Protein AF-X1JEN1-F1 (afdb_monomer_lite)

Secondary structure (DSSP, 8-state):
-EEEEEEHHHHHHHHHHHHHTTSTT--S--HHHHHHHHHHHHHHHHH--GGGEEEEEE--SEEEE-TTS-EEEEEEES-S---HHHHHHHHHHHHHHHHHHHHHHT--SGGGEEEEEEESS----S--SSS-GGGEEETTHHHHHH-SS-HHHHHHHHHHHHT-HHHHHHHHT-

Structure (mmCIF, N/CA/C/O backbone):
data_AF-X1JEN1-F1
#
_entry.id   AF-X1JEN1-F1
#
loop_
_atom_site.group_PDB
_atom_site.id
_atom_site.type_symbol
_atom_site.label_atom_id
_atom_site.label_alt_id
_atom_site.label_comp_id
_atom_site.label_asym_id
_atom_site.label_entity_id
_atom_site.label_seq_id
_atom_site.pdbx_PDB_ins_code
_atom_site.Cartn_x
_atom_site.Cartn_y
_atom_site.Cartn_z
_atom_site.occupancy
_atom_site.B_iso_or_equiv
_atom_site.auth_seq_id
_atom_site.auth_comp_id
_atom_site.auth_asym_id
_atom_site.auth_atom_id
_atom_site.pdbx_PDB_model_num
ATOM 1 N N . LYS A 1 1 ? -11.764 -1.671 -11.030 1.00 85.06 1 LYS A N 1
ATOM 2 C CA . LYS A 1 1 ? -12.434 -0.999 -9.889 1.00 85.06 1 LYS A CA 1
ATOM 3 C C . LYS A 1 1 ? -13.239 -1.965 -9.025 1.00 85.06 1 LYS A C 1
ATOM 5 O O . LYS A 1 1 ? -14.143 -2.626 -9.520 1.00 85.06 1 LYS A O 1
ATOM 10 N N . VAL A 1 2 ? -12.915 -2.026 -7.733 1.00 93.44 2 VAL A N 1
ATOM 11 C CA . VAL A 1 2 ? -13.573 -2.826 -6.687 1.00 93.44 2 VAL A CA 1
ATOM 12 C C . VAL A 1 2 ? -14.115 -1.880 -5.615 1.00 93.44 2 VAL A C 1
ATOM 14 O O . VAL A 1 2 ? -13.497 -0.857 -5.318 1.00 93.44 2 VAL A O 1
ATOM 17 N N . ARG A 1 3 ? -15.275 -2.210 -5.035 1.00 96.62 3 ARG A N 1
ATOM 18 C CA . ARG A 1 3 ? -15.809 -1.501 -3.867 1.00 96.62 3 ARG A CA 1
ATOM 19 C C . ARG A 1 3 ? -15.248 -2.125 -2.589 1.00 96.62 3 ARG A C 1
ATOM 21 O O . ARG A 1 3 ? -15.408 -3.329 -2.373 1.00 96.62 3 ARG A O 1
ATOM 28 N N . LEU A 1 4 ? -14.590 -1.306 -1.780 1.00 97.50 4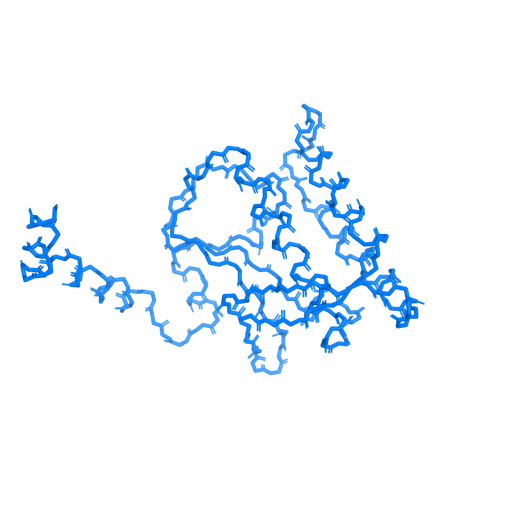 LEU A N 1
ATOM 29 C CA . LEU A 1 4 ? -14.006 -1.655 -0.488 1.00 97.50 4 LEU A CA 1
ATOM 30 C C . LEU A 1 4 ? -14.684 -0.845 0.617 1.00 97.50 4 LEU A C 1
ATOM 32 O O . LEU A 1 4 ? -15.287 0.188 0.330 1.00 97.50 4 LEU A O 1
ATOM 36 N N . PHE A 1 5 ? -14.598 -1.315 1.859 1.00 98.06 5 PHE A N 1
ATOM 37 C CA . PHE A 1 5 ? -15.286 -0.704 2.992 1.00 98.06 5 PHE A CA 1
ATOM 38 C C . PHE A 1 5 ? -14.361 -0.613 4.199 1.00 98.06 5 PHE A C 1
ATOM 40 O O . PHE A 1 5 ? -13.636 -1.562 4.469 1.00 98.06 5 PHE A O 1
ATOM 47 N N . PHE A 1 6 ? -14.428 0.507 4.910 1.00 98.25 6 PHE A N 1
ATOM 48 C CA . PHE A 1 6 ? -13.807 0.734 6.218 1.00 98.25 6 PHE A CA 1
ATOM 49 C C . PHE A 1 6 ? -14.526 1.901 6.908 1.00 98.25 6 PHE A C 1
ATOM 51 O O . PHE A 1 6 ? -15.318 2.606 6.283 1.00 98.25 6 PHE A O 1
ATOM 58 N N . THR A 1 7 ? -14.295 2.114 8.193 1.00 98.56 7 THR A N 1
ATOM 59 C CA . THR A 1 7 ? -14.936 3.173 8.986 1.00 98.56 7 THR A CA 1
ATOM 60 C C . THR A 1 7 ? -14.380 4.573 8.704 1.00 98.56 7 THR A C 1
ATOM 62 O O . THR A 1 7 ? -13.234 4.752 8.299 1.00 98.56 7 THR A O 1
ATOM 65 N N . SER A 1 8 ? -15.162 5.619 8.977 1.00 98.00 8 SER A N 1
ATOM 66 C CA . SER A 1 8 ? -14.648 7.002 8.964 1.00 98.00 8 SER A CA 1
ATOM 67 C C . SER A 1 8 ? -13.533 7.238 9.993 1.00 98.00 8 SER A C 1
ATOM 69 O O . SER A 1 8 ? -12.682 8.106 9.790 1.00 98.00 8 SER A O 1
ATOM 71 N N . GLN A 1 9 ? -13.509 6.450 11.072 1.00 98.38 9 GLN A N 1
ATOM 72 C CA . GLN A 1 9 ? -12.437 6.460 12.063 1.00 98.38 9 GLN A CA 1
ATOM 73 C C . GLN A 1 9 ? -11.116 5.993 11.445 1.00 98.38 9 GLN A C 1
ATOM 75 O O . GLN A 1 9 ? -10.131 6.720 11.527 1.00 98.38 9 GLN A O 1
ATOM 80 N N . THR A 1 10 ? -11.112 4.850 10.753 1.00 98.62 10 THR A N 1
ATOM 81 C CA . THR A 1 10 ? -9.955 4.370 9.979 1.00 98.62 10 THR A CA 1
ATOM 82 C C . THR A 1 10 ? -9.517 5.384 8.926 1.00 98.62 10 THR A C 1
ATOM 84 O O . THR A 1 10 ? -8.326 5.639 8.766 1.00 98.62 10 THR A O 1
ATOM 87 N N . ASP A 1 11 ? -10.467 6.011 8.229 1.00 98.38 11 ASP A N 1
ATOM 88 C CA . ASP A 1 11 ? -10.165 7.045 7.232 1.00 98.38 11 ASP A CA 1
ATOM 89 C C . ASP A 1 11 ? -9.384 8.218 7.843 1.00 98.38 11 ASP A C 1
ATOM 91 O O . ASP A 1 11 ? -8.346 8.627 7.321 1.00 98.38 11 ASP A O 1
ATOM 95 N N . SER A 1 12 ? -9.867 8.700 8.992 1.00 98.38 12 SER A N 1
ATOM 96 C CA . SER A 1 12 ? -9.268 9.807 9.740 1.00 98.38 12 SER A CA 1
ATOM 97 C C . SER A 1 12 ? -7.904 9.425 10.314 1.00 98.38 12 SER A C 1
ATOM 99 O O . SER A 1 12 ? -6.970 10.215 10.231 1.00 98.38 12 SER A O 1
ATOM 101 N N . LEU A 1 13 ? -7.767 8.200 10.834 1.00 98.69 13 LEU A N 1
ATOM 102 C CA . LEU A 1 13 ? -6.508 7.660 11.349 1.00 98.69 13 LEU A CA 1
ATOM 103 C C . LEU A 1 13 ? -5.419 7.648 10.267 1.00 98.69 13 LEU A C 1
ATOM 105 O O . LEU A 1 13 ? -4.296 8.093 10.504 1.00 98.69 13 LEU A O 1
ATOM 109 N N . ILE A 1 14 ? -5.759 7.197 9.056 1.00 98.50 14 ILE A N 1
ATOM 110 C CA . ILE A 1 14 ? -4.825 7.188 7.924 1.00 98.50 14 ILE A CA 1
ATOM 111 C C . ILE A 1 14 ? -4.442 8.617 7.524 1.00 98.50 14 ILE A C 1
ATOM 113 O O . ILE A 1 14 ? -3.272 8.885 7.247 1.00 98.50 14 ILE A O 1
ATOM 117 N N . ASP A 1 15 ? -5.398 9.547 7.492 1.00 97.88 15 ASP A N 1
ATOM 118 C CA . ASP A 1 15 ? -5.118 10.938 7.127 1.00 97.88 15 ASP A CA 1
ATOM 119 C C . ASP A 1 15 ? -4.240 11.650 8.170 1.00 97.88 15 ASP A C 1
ATOM 121 O O . ASP A 1 15 ? -3.317 12.381 7.788 1.00 97.88 15 ASP A O 1
ATOM 125 N N . SER A 1 16 ? -4.451 11.375 9.460 1.00 98.06 16 SER A N 1
ATOM 126 C CA . SER A 1 16 ? -3.572 11.822 10.544 1.00 98.06 16 SER A CA 1
ATOM 127 C C . SER A 1 16 ? -2.165 11.259 10.390 1.00 98.06 16 SER A C 1
ATOM 129 O O . SER A 1 16 ? -1.215 12.036 10.352 1.00 98.06 16 SER A O 1
ATOM 131 N N . TYR A 1 17 ? -2.022 9.945 10.181 1.00 97.88 17 TYR A N 1
ATOM 132 C CA . TYR A 1 17 ? -0.716 9.324 9.954 1.00 97.88 17 TYR A CA 1
ATOM 133 C C . TYR A 1 17 ? 0.041 9.995 8.803 1.00 97.88 17 TYR A C 1
ATOM 135 O O . TYR A 1 17 ? 1.186 10.409 8.960 1.00 97.88 17 TYR A O 1
ATOM 143 N N . ILE A 1 18 ? -0.599 10.162 7.642 1.00 96.44 18 ILE A N 1
ATOM 144 C CA . ILE A 1 18 ? 0.045 10.791 6.480 1.00 96.44 18 ILE A CA 1
ATOM 145 C C . ILE A 1 18 ? 0.473 12.233 6.781 1.00 96.44 18 ILE A C 1
ATOM 147 O O . ILE A 1 18 ? 1.532 12.659 6.320 1.00 96.44 18 ILE A O 1
ATOM 151 N N . THR A 1 19 ? -0.326 12.974 7.548 1.00 94.75 19 THR A N 1
ATOM 152 C CA . THR A 1 19 ? -0.020 14.357 7.940 1.00 94.75 19 THR A CA 1
ATOM 153 C C . THR A 1 19 ? 1.159 14.410 8.910 1.00 94.75 19 THR A C 1
ATOM 155 O O . THR A 1 19 ? 2.120 15.140 8.668 1.00 94.75 19 THR A O 1
ATOM 158 N N . ASP A 1 20 ? 1.137 13.591 9.960 1.00 94.69 20 ASP A N 1
ATOM 159 C CA . ASP A 1 20 ? 2.169 13.566 11.000 1.00 94.69 20 ASP A CA 1
ATOM 160 C C . ASP A 1 20 ? 3.537 13.188 10.430 1.00 94.69 20 ASP A C 1
ATOM 162 O O . ASP A 1 20 ? 4.567 13.753 10.803 1.00 94.69 20 ASP A O 1
ATOM 166 N N . ARG A 1 21 ? 3.557 12.275 9.454 1.00 92.75 21 ARG A N 1
ATOM 167 C CA . ARG A 1 21 ? 4.792 11.842 8.796 1.00 92.75 21 ARG A CA 1
ATOM 168 C C . ARG A 1 21 ? 5.467 12.932 7.959 1.00 92.75 21 ARG A C 1
ATOM 170 O O . ARG A 1 21 ? 6.655 12.792 7.674 1.00 92.75 21 ARG A O 1
ATOM 177 N N . GLN A 1 22 ? 4.758 14.008 7.616 1.00 89.94 22 GLN A N 1
ATOM 178 C CA . GLN A 1 22 ? 5.294 15.164 6.884 1.00 89.94 22 GLN A CA 1
ATOM 179 C C . GLN A 1 22 ? 5.821 16.276 7.798 1.00 89.94 22 GLN A C 1
ATOM 181 O O . GLN A 1 22 ? 6.389 17.252 7.304 1.00 89.94 22 GLN A O 1
ATOM 186 N N . LEU A 1 23 ? 5.635 16.161 9.116 1.00 90.31 23 LEU A N 1
ATOM 187 C CA . LEU A 1 23 ? 6.091 17.178 10.057 1.00 90.31 23 LEU A CA 1
ATOM 188 C C . LEU A 1 23 ? 7.627 17.168 10.192 1.00 90.31 23 LEU A C 1
ATOM 190 O O . LEU A 1 23 ? 8.245 16.106 10.117 1.00 90.31 23 LEU A O 1
ATOM 194 N N . PRO A 1 24 ? 8.273 18.322 10.457 1.00 85.69 24 PRO A N 1
ATOM 195 C CA . PRO A 1 24 ? 9.738 18.422 10.516 1.00 85.69 24 PRO A CA 1
ATOM 196 C C . PRO A 1 24 ? 10.430 17.539 11.567 1.00 85.69 24 PRO A C 1
ATOM 198 O O . PRO A 1 24 ? 11.623 17.285 11.461 1.00 85.69 24 PRO A O 1
ATOM 201 N N . ASN A 1 25 ? 9.708 17.110 12.602 1.00 84.44 25 ASN A N 1
ATOM 202 C CA . ASN A 1 25 ? 10.204 16.276 13.703 1.00 84.44 25 ASN A CA 1
ATOM 203 C C . ASN A 1 25 ? 9.838 14.787 13.551 1.00 84.44 25 ASN A C 1
ATOM 205 O O . ASN A 1 25 ? 10.043 14.005 14.479 1.00 84.44 25 ASN A O 1
ATOM 209 N N . SER A 1 26 ? 9.272 14.408 12.407 1.00 85.00 26 SER A N 1
ATOM 210 C CA . SER A 1 26 ? 8.942 13.030 12.060 1.00 85.00 26 SER A CA 1
ATOM 211 C C . SER A 1 26 ? 10.222 12.175 12.006 1.00 85.00 26 SER A C 1
ATOM 213 O O . SER A 1 26 ? 11.172 12.568 11.329 1.00 85.00 26 SER A O 1
ATOM 215 N N . PRO A 1 27 ? 10.305 11.025 12.710 1.00 83.56 27 PRO A N 1
ATOM 216 C CA . PRO A 1 27 ? 11.516 10.200 12.704 1.00 83.56 27 PRO A CA 1
ATOM 217 C C . PRO A 1 27 ? 11.777 9.599 11.321 1.00 83.56 27 PRO A C 1
ATOM 219 O O . PRO A 1 27 ? 10.824 9.212 10.653 1.00 83.56 27 PRO A O 1
ATOM 222 N N . ASP A 1 28 ? 13.039 9.444 10.918 1.00 82.06 28 ASP A N 1
ATOM 223 C CA . ASP A 1 28 ? 13.394 8.868 9.608 1.00 82.06 28 ASP A CA 1
ATOM 224 C C . ASP A 1 28 ? 12.897 7.424 9.429 1.00 82.06 28 ASP A C 1
ATOM 226 O O . ASP A 1 28 ? 12.462 7.041 8.342 1.00 82.06 28 ASP A O 1
ATOM 230 N N . ASP A 1 29 ? 12.935 6.620 10.497 1.00 90.25 29 ASP A N 1
ATOM 231 C CA . ASP A 1 29 ? 12.358 5.276 10.496 1.00 90.25 29 ASP A CA 1
ATOM 232 C C . ASP A 1 29 ? 10.865 5.330 10.835 1.00 90.25 29 ASP A C 1
ATOM 234 O O . ASP A 1 29 ? 10.464 5.614 11.966 1.00 90.25 29 ASP A O 1
ATOM 238 N N . CYS A 1 30 ? 10.030 5.031 9.841 1.00 93.38 30 CYS A N 1
ATOM 239 C CA . CYS A 1 30 ? 8.585 4.932 10.013 1.00 93.38 30 CYS A CA 1
ATOM 240 C C . CYS A 1 30 ? 8.111 3.546 10.470 1.00 93.38 30 CYS A C 1
ATOM 242 O O . CYS A 1 30 ? 6.914 3.390 10.694 1.00 93.38 30 CYS A O 1
ATOM 244 N N . THR A 1 31 ? 9.000 2.555 10.622 1.00 95.62 31 THR A N 1
ATOM 245 C CA . THR A 1 31 ? 8.638 1.161 10.933 1.00 95.62 31 THR A CA 1
ATOM 246 C C . THR A 1 31 ? 7.699 1.032 12.132 1.00 95.62 31 THR A C 1
ATOM 248 O O . THR A 1 31 ? 6.604 0.505 11.933 1.00 95.62 31 THR A O 1
ATOM 251 N N . PRO A 1 32 ? 8.032 1.547 13.334 1.00 96.12 32 PRO A N 1
ATOM 252 C CA . PRO A 1 32 ? 7.179 1.339 14.503 1.00 96.12 32 PRO A CA 1
ATOM 253 C C . PRO A 1 32 ? 5.813 2.017 14.353 1.00 96.12 32 PRO A C 1
ATOM 255 O O . PRO A 1 32 ? 4.801 1.486 14.797 1.00 96.12 32 PRO A O 1
ATOM 258 N N . LEU A 1 33 ? 5.783 3.185 13.703 1.00 96.50 33 LEU A N 1
ATOM 259 C CA . LEU A 1 33 ? 4.555 3.951 13.484 1.00 96.50 33 LEU A CA 1
ATOM 260 C C . LEU A 1 33 ? 3.661 3.297 12.428 1.00 96.50 33 LEU A C 1
ATOM 262 O O . LEU A 1 33 ? 2.443 3.328 12.552 1.00 96.50 33 LEU A O 1
ATOM 266 N N . PHE A 1 34 ? 4.259 2.718 11.387 1.00 97.81 34 PHE A N 1
ATOM 267 C CA . PHE A 1 34 ? 3.527 1.998 10.354 1.00 97.81 34 PHE A CA 1
ATOM 268 C C . PHE A 1 34 ? 2.929 0.699 10.904 1.00 97.81 34 PHE A C 1
ATOM 270 O O . PHE A 1 34 ? 1.758 0.434 10.663 1.00 97.81 34 PHE A O 1
ATOM 277 N N . ASP A 1 35 ? 3.682 -0.071 11.696 1.00 97.94 35 ASP A N 1
ATOM 278 C CA . ASP A 1 35 ? 3.157 -1.290 12.328 1.00 97.94 35 ASP A CA 1
ATOM 279 C C . ASP A 1 35 ? 2.024 -0.987 13.308 1.00 97.94 35 ASP A C 1
ATOM 281 O O . ASP A 1 35 ? 0.986 -1.649 13.276 1.00 97.94 35 ASP A O 1
ATOM 285 N N . ALA A 1 36 ? 2.187 0.057 14.127 1.00 98.19 36 ALA A N 1
ATOM 286 C CA . ALA A 1 36 ? 1.131 0.522 15.019 1.00 98.19 36 ALA A CA 1
ATOM 287 C C . ALA A 1 36 ? -0.130 0.927 14.239 1.00 98.19 36 ALA A C 1
ATOM 289 O O . ALA A 1 36 ? -1.226 0.523 14.614 1.00 98.19 36 ALA A O 1
ATOM 290 N N . LEU A 1 37 ? 0.028 1.647 13.121 1.00 98.62 37 LEU A N 1
ATOM 291 C CA . LEU A 1 37 ? -1.085 2.016 12.247 1.00 98.62 37 LEU A CA 1
ATOM 292 C C . LEU A 1 37 ? -1.822 0.784 11.707 1.00 98.62 37 LEU A C 1
ATOM 294 O O . LEU A 1 37 ? -3.048 0.740 11.764 1.00 98.62 37 LEU 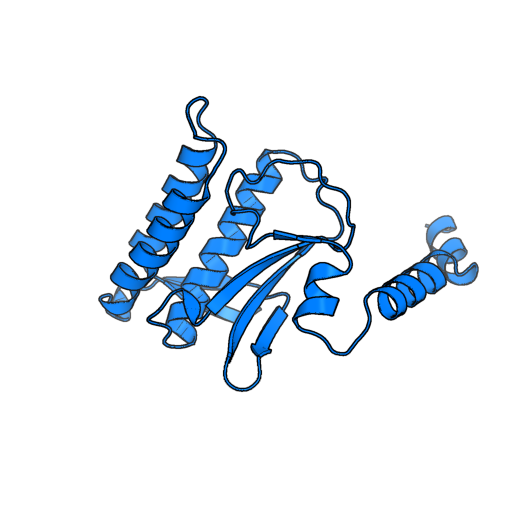A O 1
ATOM 298 N N . LEU A 1 38 ? -1.103 -0.207 11.166 1.00 98.56 38 LEU A N 1
ATOM 299 C CA . LEU A 1 38 ? -1.740 -1.407 10.611 1.00 98.56 38 LEU A CA 1
ATOM 300 C C . LEU A 1 38 ? -2.516 -2.175 11.687 1.00 98.56 38 LEU A C 1
ATOM 302 O O . LEU A 1 38 ? -3.641 -2.611 11.435 1.00 98.56 38 LEU A O 1
ATOM 306 N N . GLN A 1 39 ? -1.939 -2.306 12.883 1.00 98.56 39 GLN A N 1
ATOM 307 C CA . GLN A 1 39 ? -2.605 -2.963 14.002 1.00 98.56 39 GLN A CA 1
ATOM 308 C C . GLN A 1 39 ? -3.851 -2.192 14.454 1.00 98.56 39 GLN A C 1
ATOM 310 O O . GLN A 1 39 ? -4.914 -2.787 14.602 1.00 98.56 39 GLN A O 1
ATOM 315 N N . GLU A 1 40 ? -3.757 -0.871 14.604 1.00 98.62 40 GLU A N 1
ATOM 316 C CA . GLU A 1 40 ? -4.882 -0.042 15.042 1.00 98.62 40 GLU A CA 1
ATOM 317 C C . GLU A 1 40 ? -6.038 -0.065 14.030 1.00 98.62 40 GLU A C 1
ATOM 319 O O . GLU A 1 40 ? -7.202 -0.165 14.416 1.00 98.62 40 GLU A O 1
ATOM 324 N N . ILE A 1 41 ? -5.736 -0.066 12.726 1.00 98.75 41 ILE A N 1
ATOM 325 C CA . ILE A 1 41 ? -6.750 -0.248 11.679 1.00 98.75 41 ILE A CA 1
ATOM 326 C C . ILE A 1 41 ? -7.453 -1.606 11.834 1.00 98.75 41 ILE A C 1
ATOM 328 O O . ILE A 1 41 ? -8.678 -1.669 11.729 1.00 98.75 41 ILE A O 1
ATOM 332 N N . ILE A 1 42 ? -6.716 -2.691 12.095 1.00 98.56 42 ILE A N 1
ATOM 333 C CA . ILE A 1 42 ? -7.313 -4.012 12.344 1.00 98.56 42 ILE A CA 1
ATOM 334 C C . ILE A 1 42 ? -8.212 -3.980 13.581 1.00 98.56 42 ILE A C 1
ATOM 336 O O . ILE A 1 42 ? -9.342 -4.465 13.523 1.00 98.56 42 ILE A O 1
ATOM 340 N N . ASP A 1 43 ? -7.760 -3.389 14.682 1.00 98.38 43 ASP A N 1
ATOM 341 C CA . ASP A 1 43 ? -8.524 -3.336 15.932 1.00 98.38 43 ASP A CA 1
ATOM 342 C C . ASP A 1 43 ? -9.840 -2.552 15.756 1.00 98.38 43 ASP A C 1
ATOM 344 O O . ASP A 1 43 ? -10.912 -2.993 16.192 1.00 98.38 43 ASP A O 1
ATOM 348 N N . ILE A 1 44 ? -9.792 -1.422 15.042 1.00 98.50 44 ILE A N 1
ATOM 349 C CA . ILE A 1 44 ? -10.980 -0.637 14.684 1.00 98.50 44 ILE A CA 1
ATOM 350 C C . ILE A 1 44 ? -11.911 -1.467 13.800 1.00 98.50 44 ILE A C 1
ATOM 352 O O . ILE A 1 44 ? -13.101 -1.613 14.085 1.00 98.50 44 ILE A O 1
ATOM 356 N N . GLU A 1 45 ? -11.390 -2.026 12.709 1.00 98.25 45 GLU A N 1
ATOM 357 C CA . GLU A 1 45 ? -12.233 -2.665 11.706 1.00 98.25 45 GLU A CA 1
ATOM 358 C C . GLU A 1 45 ? -12.797 -4.011 12.158 1.00 98.25 45 GLU A C 1
ATOM 360 O O . GLU A 1 45 ? -13.885 -4.378 11.719 1.00 98.25 45 GLU A O 1
ATOM 365 N N . THR A 1 46 ? -12.127 -4.739 13.048 1.00 96.44 46 THR A N 1
ATOM 366 C CA . THR A 1 46 ? -12.643 -6.004 13.601 1.00 96.44 46 THR A CA 1
ATOM 367 C C . THR A 1 46 ? -13.770 -5.795 14.609 1.00 96.44 46 THR A C 1
ATOM 369 O O . THR A 1 46 ? -14.625 -6.670 14.755 1.00 96.44 46 THR A O 1
ATOM 372 N N . THR A 1 47 ? -13.820 -4.633 15.264 1.00 96.31 47 THR A N 1
ATOM 373 C CA . THR A 1 47 ? -14.867 -4.280 16.237 1.00 96.31 47 THR A CA 1
ATOM 374 C C . THR A 1 47 ? -16.014 -3.468 15.628 1.00 96.31 47 THR A C 1
ATOM 376 O O . THR A 1 47 ? -17.109 -3.423 16.193 1.00 96.31 47 THR A O 1
ATOM 379 N N . ALA A 1 48 ? -15.803 -2.863 14.457 1.00 97.44 48 ALA A N 1
ATOM 380 C CA . ALA A 1 48 ? -16.809 -2.080 13.754 1.00 97.44 48 ALA A CA 1
ATOM 381 C C . ALA A 1 48 ? -17.974 -2.927 13.210 1.00 97.44 48 ALA A C 1
ATOM 383 O O . ALA A 1 48 ? -17.799 -3.958 12.552 1.00 97.44 48 ALA A O 1
ATOM 384 N N . SER A 1 49 ? -19.193 -2.424 13.404 1.00 95.44 49 SER A N 1
ATOM 385 C CA . SER A 1 49 ? -20.394 -2.927 12.736 1.00 95.44 49 SER A CA 1
ATOM 386 C C . SER A 1 49 ? -20.437 -2.509 11.261 1.00 95.44 49 SER A C 1
ATOM 388 O O . SER A 1 49 ? -19.809 -1.534 10.844 1.00 95.44 49 SER A O 1
ATOM 390 N N . VAL A 1 50 ? -21.208 -3.240 10.451 1.00 92.50 50 VAL A N 1
ATOM 391 C CA . VAL A 1 50 ? -21.328 -2.984 9.003 1.00 92.50 50 VAL A CA 1
ATOM 392 C C . VAL A 1 50 ? -21.812 -1.559 8.712 1.00 92.50 50 VAL A C 1
ATOM 394 O O . VAL A 1 50 ? -21.266 -0.917 7.817 1.00 92.50 50 VAL A O 1
ATOM 397 N N . ASP A 1 51 ? -22.760 -1.044 9.497 1.00 95.12 51 ASP A N 1
ATOM 398 C CA . ASP A 1 51 ? -23.365 0.280 9.289 1.00 95.12 51 ASP A CA 1
ATOM 399 C C . ASP A 1 51 ? -22.408 1.443 9.599 1.00 95.12 51 ASP A C 1
ATOM 401 O O . ASP A 1 51 ? -22.629 2.569 9.156 1.00 95.12 51 ASP A O 1
ATOM 405 N N . GLN A 1 52 ? -21.315 1.182 10.324 1.00 95.69 52 GLN A N 1
ATOM 406 C CA . GLN A 1 52 ? -20.265 2.173 10.587 1.00 95.69 52 GLN A CA 1
ATOM 407 C C . GLN A 1 52 ? -19.271 2.307 9.426 1.00 95.69 52 GLN A C 1
ATOM 409 O O . GLN A 1 52 ? -18.457 3.235 9.418 1.00 95.69 52 GLN A O 1
ATOM 414 N N . ARG A 1 53 ? -19.298 1.387 8.452 1.00 97.06 53 ARG A N 1
ATOM 415 C CA . ARG A 1 53 ? -18.345 1.380 7.342 1.00 97.06 53 ARG A CA 1
ATOM 416 C C . ARG A 1 53 ? -18.864 2.175 6.151 1.00 97.06 53 ARG A C 1
ATOM 418 O O . ARG A 1 53 ? -19.980 1.987 5.674 1.00 97.06 53 ARG A O 1
ATOM 425 N N . GLN A 1 54 ? -17.994 3.009 5.603 1.00 95.62 54 GLN A N 1
ATOM 426 C CA . GLN A 1 54 ? -18.208 3.719 4.351 1.00 95.62 54 GLN A CA 1
ATOM 427 C C . GLN A 1 54 ? -17.565 2.968 3.185 1.00 95.62 54 GLN A C 1
ATOM 429 O O . GLN A 1 54 ? -16.512 2.346 3.314 1.00 95.62 54 GLN A O 1
ATOM 434 N N . GLY A 1 55 ? -18.224 3.014 2.027 1.00 94.31 55 GLY A N 1
ATOM 435 C CA . GLY A 1 55 ? -17.745 2.358 0.817 1.00 94.31 55 GLY A CA 1
ATOM 436 C C . GLY A 1 55 ? -16.915 3.294 -0.051 1.00 94.31 55 GLY A C 1
ATOM 437 O O . GLY A 1 55 ? -17.399 4.350 -0.449 1.00 94.31 55 GLY A O 1
ATOM 438 N N . ILE A 1 56 ? -15.726 2.853 -0.443 1.00 93.50 56 ILE A N 1
ATOM 439 C CA . ILE A 1 56 ? -14.864 3.528 -1.414 1.00 93.50 56 ILE A CA 1
ATOM 440 C C . ILE A 1 56 ? -14.667 2.654 -2.656 1.00 93.50 56 ILE A C 1
ATOM 442 O O . ILE A 1 56 ? -14.687 1.425 -2.586 1.00 93.50 56 ILE A O 1
ATOM 446 N N . VAL A 1 57 ? -14.467 3.278 -3.817 1.00 95.25 57 VAL A N 1
ATOM 447 C CA . VAL A 1 57 ? -14.129 2.565 -5.057 1.00 95.25 57 VAL A CA 1
ATOM 448 C C . VAL A 1 57 ? -12.642 2.736 -5.330 1.00 95.25 57 VAL A C 1
ATOM 450 O O . VAL A 1 57 ? -12.151 3.862 -5.413 1.00 95.25 57 VAL A O 1
ATOM 453 N N . LYS A 1 58 ? -11.924 1.620 -5.469 1.00 92.25 58 LYS A N 1
ATOM 454 C CA . LYS A 1 58 ? -10.479 1.604 -5.720 1.00 92.25 58 LYS A CA 1
ATOM 455 C C . LYS A 1 58 ? -10.121 0.681 -6.870 1.00 92.25 58 LYS A C 1
ATOM 457 O O . LYS A 1 58 ? -10.814 -0.298 -7.148 1.00 92.25 58 LYS A O 1
ATOM 462 N N . ASP A 1 59 ? -9.025 1.013 -7.529 1.00 92.62 59 ASP A N 1
ATOM 463 C CA . ASP A 1 59 ? -8.283 0.067 -8.348 1.00 92.62 59 ASP A CA 1
ATOM 464 C C . ASP A 1 59 ? -7.232 -0.607 -7.472 1.00 92.62 59 ASP A C 1
ATOM 466 O O . ASP A 1 59 ? -6.680 0.021 -6.565 1.00 92.62 59 ASP A O 1
ATOM 470 N N . ILE A 1 60 ? -7.043 -1.899 -7.710 1.00 94.62 60 ILE A N 1
ATOM 471 C CA . ILE A 1 60 ? -6.062 -2.735 -7.032 1.00 94.62 60 ILE A CA 1
ATOM 472 C C . ILE A 1 60 ? -5.140 -3.212 -8.143 1.00 94.62 60 ILE A C 1
ATOM 474 O O . ILE A 1 60 ? -5.614 -3.925 -9.028 1.00 94.62 60 ILE A O 1
ATOM 478 N N . ASP A 1 61 ? -3.878 -2.787 -8.116 1.00 94.19 61 ASP A N 1
ATOM 479 C CA . ASP A 1 61 ? -2.938 -3.092 -9.198 1.00 94.19 61 ASP A CA 1
ATOM 480 C C . ASP A 1 61 ? -2.634 -4.596 -9.217 1.00 94.19 61 ASP A C 1
ATOM 482 O O . ASP A 1 61 ? -2.837 -5.250 -10.239 1.00 94.19 61 ASP A O 1
ATOM 486 N N . THR A 1 62 ? -2.274 -5.170 -8.060 1.00 95.06 62 THR A N 1
ATOM 487 C CA . THR A 1 62 ? -2.146 -6.629 -7.904 1.00 95.06 62 THR A CA 1
ATOM 488 C C . THR A 1 62 ? -2.567 -7.092 -6.513 1.00 95.06 62 THR A C 1
ATOM 490 O O . THR A 1 62 ? -2.296 -6.435 -5.505 1.00 95.06 62 THR A O 1
ATOM 493 N N . LEU A 1 63 ? -3.203 -8.264 -6.461 1.00 97.12 63 LEU A N 1
ATOM 494 C CA . LEU A 1 63 ? -3.525 -8.994 -5.240 1.00 97.12 63 LEU A CA 1
ATOM 495 C C . LEU A 1 63 ? -3.375 -10.493 -5.510 1.00 97.12 63 LEU A C 1
ATOM 497 O O . LEU A 1 63 ? -4.073 -11.035 -6.366 1.00 97.12 63 LEU A O 1
ATOM 501 N N . PHE A 1 64 ? -2.485 -11.167 -4.792 1.00 96.50 64 PHE A N 1
ATOM 502 C CA . PHE A 1 64 ? -2.259 -12.604 -4.961 1.00 96.50 64 PHE A CA 1
ATOM 503 C C . PHE A 1 64 ? -1.912 -13.262 -3.629 1.00 96.50 64 PHE A C 1
ATOM 505 O O . PHE A 1 64 ? -1.565 -12.587 -2.668 1.00 96.50 64 PHE A O 1
ATOM 512 N N . ARG A 1 65 ? -2.037 -14.585 -3.541 1.00 95.44 65 ARG A N 1
ATOM 513 C CA . ARG A 1 65 ? -1.709 -15.346 -2.330 1.00 95.44 65 ARG A CA 1
ATOM 514 C C . ARG A 1 65 ? -0.481 -16.205 -2.584 1.00 95.44 65 ARG A C 1
ATOM 516 O O . ARG A 1 65 ? -0.442 -16.927 -3.577 1.00 95.44 65 ARG A O 1
ATOM 523 N N . VAL A 1 66 ? 0.485 -16.153 -1.671 1.00 93.00 66 VAL A N 1
ATOM 524 C CA . VAL A 1 66 ? 1.602 -17.104 -1.657 1.00 93.00 66 VAL A CA 1
ATOM 525 C C . VAL A 1 66 ? 1.069 -18.468 -1.211 1.00 93.00 66 VAL A C 1
ATOM 527 O O . VAL A 1 66 ? 0.227 -18.539 -0.316 1.00 93.00 66 VAL A O 1
ATOM 530 N N . SER A 1 67 ? 1.522 -19.563 -1.823 1.00 90.12 67 SER A N 1
ATOM 531 C CA . SER A 1 67 ? 1.091 -20.922 -1.459 1.00 90.12 67 SER A CA 1
ATOM 532 C C . SER A 1 67 ? 1.259 -21.180 0.042 1.00 90.12 67 SER A C 1
ATOM 534 O O . SER A 1 67 ? 2.377 -21.151 0.548 1.00 90.12 67 SER A O 1
ATOM 536 N N . ASN A 1 68 ? 0.150 -21.441 0.746 1.00 87.56 68 ASN A N 1
ATOM 537 C CA . ASN A 1 68 ? 0.090 -21.595 2.211 1.00 87.56 68 ASN A CA 1
ATOM 538 C C . ASN A 1 68 ? 0.668 -20.408 3.013 1.00 87.56 68 ASN A C 1
ATOM 540 O O . ASN A 1 68 ? 1.074 -20.585 4.158 1.00 87.56 68 ASN A O 1
ATOM 544 N N . GLY A 1 69 ? 0.720 -19.220 2.414 1.00 92.88 69 GLY A N 1
ATOM 545 C CA . GLY A 1 69 ? 1.289 -18.015 3.006 1.00 92.88 69 GLY A CA 1
ATOM 546 C C . GLY A 1 69 ? 0.333 -16.821 2.953 1.00 92.88 69 GLY A C 1
ATOM 547 O O . GLY A 1 69 ? -0.865 -16.986 2.681 1.00 92.88 69 GLY A O 1
ATOM 548 N N . PRO A 1 70 ? 0.857 -15.611 3.208 1.00 96.19 70 PRO A N 1
ATOM 549 C CA . PRO A 1 70 ? 0.043 -14.412 3.268 1.00 96.19 70 PRO A CA 1
ATOM 550 C C . PRO A 1 70 ? -0.490 -14.012 1.891 1.00 96.19 70 PRO A C 1
ATOM 552 O O . PRO A 1 70 ? -0.026 -14.453 0.830 1.00 96.19 70 PRO A O 1
ATOM 555 N N . VAL A 1 71 ? -1.487 -13.137 1.918 1.00 98.12 71 VAL A N 1
ATOM 556 C CA . VAL A 1 71 ? -1.914 -12.388 0.741 1.00 98.12 71 VAL A CA 1
ATOM 557 C C . VAL A 1 71 ? -0.948 -11.222 0.543 1.00 98.12 71 VAL A C 1
ATOM 559 O O . VAL A 1 71 ? -0.589 -10.533 1.490 1.00 98.12 71 VAL A O 1
ATOM 562 N N . ILE A 1 72 ? -0.528 -10.989 -0.693 1.00 98.12 72 ILE A N 1
ATOM 563 C CA . ILE A 1 72 ? 0.310 -9.865 -1.092 1.00 98.12 72 ILE A CA 1
ATOM 564 C C . ILE A 1 72 ? -0.562 -8.880 -1.861 1.00 98.12 72 ILE A C 1
ATOM 566 O O . ILE A 1 72 ? -1.185 -9.241 -2.863 1.00 98.12 72 ILE A O 1
ATOM 570 N N . PHE A 1 73 ? -0.601 -7.638 -1.392 1.00 98.25 73 PHE A N 1
ATOM 571 C CA . PHE A 1 73 ? -1.200 -6.509 -2.095 1.00 98.25 73 PHE A CA 1
ATOM 572 C C . PHE A 1 73 ? -0.083 -5.590 -2.578 1.00 98.25 73 PHE A C 1
ATOM 574 O O . PHE A 1 73 ? 0.741 -5.170 -1.770 1.00 98.25 73 PHE A O 1
ATOM 581 N N . THR A 1 74 ? -0.070 -5.241 -3.866 1.00 97.31 74 THR A N 1
ATOM 582 C CA . THR A 1 74 ? 0.894 -4.268 -4.394 1.00 97.31 74 THR A CA 1
ATOM 583 C C . THR A 1 74 ? 0.212 -3.058 -5.020 1.00 97.31 74 THR A C 1
ATOM 585 O O . THR A 1 74 ? -0.711 -3.228 -5.817 1.00 97.31 74 THR A O 1
ATOM 588 N N . GLU A 1 75 ? 0.724 -1.860 -4.738 1.00 96.31 75 GLU A N 1
ATOM 589 C CA . GLU A 1 75 ? 0.528 -0.663 -5.570 1.00 96.31 75 GLU A CA 1
ATOM 590 C C . GLU A 1 75 ? 1.781 -0.491 -6.440 1.00 96.31 75 GLU A C 1
ATOM 592 O O . GLU A 1 75 ? 2.892 -0.373 -5.919 1.00 96.31 75 GLU A O 1
ATOM 597 N N . ILE A 1 76 ? 1.607 -0.502 -7.760 1.00 94.25 76 ILE A N 1
ATOM 598 C CA . ILE A 1 76 ? 2.693 -0.501 -8.741 1.00 94.25 76 ILE A CA 1
ATOM 599 C C . ILE A 1 76 ? 2.929 0.921 -9.251 1.00 94.25 76 ILE A C 1
ATOM 601 O O . ILE A 1 76 ? 2.002 1.682 -9.556 1.00 94.25 76 ILE A O 1
ATOM 605 N N . LYS A 1 77 ? 4.204 1.286 -9.356 1.00 92.06 77 LYS A N 1
ATOM 606 C CA . LYS A 1 77 ? 4.699 2.523 -9.958 1.00 92.06 77 LYS A CA 1
ATOM 607 C C . LYS A 1 77 ? 5.892 2.197 -10.847 1.00 92.06 77 LYS A C 1
ATOM 609 O O . LYS A 1 77 ? 6.626 1.250 -10.588 1.00 92.06 77 LYS A O 1
ATOM 614 N N . TYR A 1 78 ? 6.092 2.977 -11.903 1.00 88.19 78 TYR A N 1
ATOM 615 C CA . TYR A 1 78 ? 7.240 2.771 -12.785 1.00 88.19 78 TYR A CA 1
ATOM 616 C C . TYR A 1 78 ? 8.538 3.258 -12.122 1.00 88.19 78 TYR A C 1
ATOM 618 O O . TYR A 1 78 ? 9.464 2.475 -11.920 1.00 88.19 78 TYR A O 1
ATOM 626 N N . ASN A 1 79 ? 8.555 4.519 -11.679 1.00 85.81 79 ASN A N 1
ATOM 627 C CA . ASN A 1 79 ? 9.692 5.160 -11.022 1.00 85.81 79 ASN A CA 1
ATOM 628 C C . ASN A 1 79 ? 9.327 5.685 -9.629 1.00 85.81 79 ASN A C 1
ATOM 630 O O . ASN A 1 79 ? 8.181 6.035 -9.349 1.00 85.81 79 ASN A O 1
ATOM 634 N N . ASP A 1 80 ? 10.346 5.813 -8.785 1.00 82.81 80 ASP A N 1
ATOM 635 C CA . ASP A 1 80 ? 10.306 6.555 -7.523 1.00 82.81 80 ASP A CA 1
ATOM 636 C C . ASP A 1 80 ? 10.648 8.035 -7.793 1.00 82.81 80 ASP A C 1
ATOM 638 O O . ASP A 1 80 ? 11.650 8.547 -7.311 1.00 82.81 80 ASP A O 1
ATOM 642 N N . ASP A 1 81 ? 9.905 8.717 -8.673 1.00 76.50 81 ASP A N 1
ATOM 643 C CA . ASP A 1 81 ? 10.234 10.075 -9.153 1.00 76.50 81 ASP A CA 1
ATOM 644 C C . ASP A 1 81 ? 9.150 11.130 -8.887 1.00 76.50 81 ASP A C 1
ATOM 646 O O . ASP A 1 81 ? 9.238 12.260 -9.371 1.00 76.50 81 ASP A O 1
ATOM 650 N N . HIS A 1 82 ? 8.154 10.774 -8.082 1.00 69.88 82 HIS A N 1
ATOM 651 C CA . HIS A 1 82 ? 7.016 11.626 -7.776 1.00 69.88 82 HIS A CA 1
ATOM 652 C C . HIS A 1 82 ? 7.369 12.777 -6.827 1.00 69.88 82 HIS A C 1
ATOM 654 O O . HIS A 1 82 ? 7.992 12.565 -5.791 1.00 69.88 82 HIS A O 1
ATOM 660 N N . ASP A 1 83 ? 6.884 13.985 -7.135 1.00 63.75 83 ASP A N 1
ATOM 661 C CA . ASP A 1 83 ? 6.975 15.132 -6.223 1.00 63.75 83 ASP A CA 1
ATOM 662 C C . ASP A 1 83 ? 6.350 14.820 -4.850 1.00 63.75 83 ASP A C 1
ATOM 664 O O . ASP A 1 83 ? 5.430 14.004 -4.729 1.00 63.75 83 ASP A O 1
ATOM 668 N N . THR A 1 84 ? 6.802 15.515 -3.804 1.00 61.88 84 THR A N 1
ATOM 669 C CA . THR A 1 84 ? 6.471 15.214 -2.396 1.00 61.88 84 THR A CA 1
ATOM 670 C C . THR A 1 84 ? 4.967 15.150 -2.100 1.00 61.88 84 THR A C 1
ATOM 672 O O . THR A 1 84 ? 4.532 14.269 -1.359 1.00 61.88 84 THR A O 1
ATOM 675 N N . GLY A 1 85 ? 4.151 16.013 -2.720 1.00 65.44 85 GLY A N 1
ATOM 676 C CA . GLY A 1 85 ? 2.688 15.972 -2.585 1.00 65.44 85 GLY A CA 1
ATOM 677 C C . GLY A 1 85 ? 2.065 14.698 -3.172 1.00 65.44 85 GLY A C 1
ATOM 678 O O . GLY A 1 85 ? 1.244 14.047 -2.529 1.00 65.44 85 GLY A O 1
ATOM 679 N N . LYS A 1 86 ? 2.533 14.266 -4.349 1.00 80.75 86 LYS A N 1
ATOM 680 C CA . LYS A 1 86 ? 2.095 13.004 -4.967 1.00 80.75 86 LYS A CA 1
ATOM 681 C C . LYS A 1 86 ? 2.531 11.797 -4.135 1.00 80.75 86 LYS A C 1
ATOM 683 O O . LYS A 1 86 ? 1.804 10.810 -4.070 1.00 80.75 86 LYS A O 1
ATOM 688 N N . PHE A 1 87 ? 3.682 11.879 -3.467 1.00 84.56 87 PHE A N 1
ATOM 689 C CA . PHE A 1 87 ? 4.170 10.813 -2.594 1.00 84.56 87 PHE A CA 1
ATOM 690 C C . PHE A 1 87 ? 3.223 10.559 -1.410 1.00 84.56 87 PHE A C 1
ATOM 692 O O . PHE A 1 87 ? 2.879 9.410 -1.125 1.00 84.56 87 PHE A O 1
ATOM 699 N N . ALA A 1 88 ? 2.745 11.620 -0.757 1.00 90.88 88 ALA A N 1
ATOM 700 C CA . ALA A 1 88 ? 1.747 11.521 0.307 1.00 90.88 88 ALA A CA 1
ATOM 701 C C . ALA A 1 88 ? 0.430 10.905 -0.186 1.00 90.88 88 ALA A C 1
ATOM 703 O O . ALA A 1 88 ? -0.119 10.006 0.451 1.00 90.88 88 ALA A O 1
ATOM 704 N N . ASP A 1 89 ? -0.049 11.346 -1.350 1.00 92.06 89 ASP A N 1
ATOM 705 C CA . ASP A 1 89 ? -1.297 10.857 -1.937 1.00 92.06 89 ASP A CA 1
ATOM 706 C C . ASP A 1 89 ? -1.227 9.375 -2.318 1.00 92.06 89 ASP A C 1
ATOM 708 O O . ASP A 1 89 ? -2.185 8.633 -2.079 1.00 92.06 89 ASP A O 1
ATOM 712 N N . ILE A 1 90 ? -0.087 8.921 -2.851 1.00 91.88 90 ILE A N 1
ATOM 713 C CA . ILE A 1 90 ? 0.161 7.505 -3.150 1.00 91.88 90 ILE A CA 1
ATOM 714 C C . ILE A 1 90 ? 0.092 6.677 -1.870 1.00 91.88 90 ILE A C 1
ATOM 716 O O . ILE A 1 90 ? -0.649 5.698 -1.829 1.00 91.88 90 ILE A O 1
ATOM 720 N N . ASN A 1 91 ? 0.802 7.084 -0.813 1.00 94.88 91 ASN A N 1
ATOM 721 C CA . ASN A 1 91 ? 0.808 6.349 0.453 1.00 94.88 91 ASN A CA 1
ATOM 722 C C . ASN A 1 91 ? -0.579 6.356 1.117 1.00 94.88 91 ASN A C 1
ATOM 724 O O . ASN A 1 91 ? -1.041 5.319 1.588 1.00 94.88 91 ASN A O 1
ATOM 728 N N . ARG A 1 92 ? -1.309 7.477 1.062 1.00 96.56 92 ARG A N 1
ATOM 729 C CA . ARG A 1 92 ? -2.699 7.546 1.531 1.00 96.56 92 ARG A CA 1
ATOM 730 C C . ARG A 1 92 ? -3.597 6.576 0.767 1.00 96.56 92 ARG A C 1
ATOM 732 O O . ARG 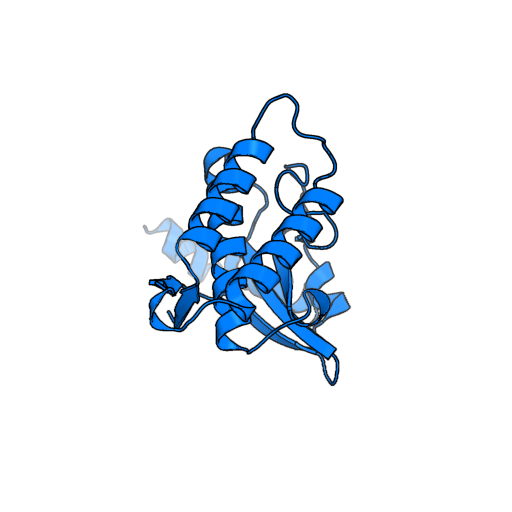A 1 92 ? -4.368 5.836 1.373 1.00 96.56 92 ARG A O 1
ATOM 739 N N . LYS A 1 93 ? -3.520 6.566 -0.570 1.00 95.38 93 LYS A N 1
ATOM 740 C CA . LYS A 1 93 ? -4.295 5.639 -1.410 1.00 95.38 93 LYS A CA 1
ATOM 741 C C . LYS A 1 93 ? -3.940 4.190 -1.073 1.00 95.38 93 LYS A C 1
ATOM 743 O O . LYS A 1 93 ? -4.854 3.393 -0.895 1.00 95.38 93 LYS A O 1
ATOM 748 N N . PHE A 1 94 ? -2.652 3.885 -0.977 1.00 97.12 94 PHE A N 1
ATOM 749 C CA . PHE A 1 94 ? -2.106 2.568 -0.669 1.00 97.12 94 PHE A CA 1
ATOM 750 C C . PHE A 1 94 ? -2.644 2.022 0.659 1.00 97.12 94 PHE A C 1
ATOM 752 O O . PHE A 1 94 ? -3.246 0.948 0.676 1.00 97.12 94 PHE A O 1
ATOM 759 N N . ILE A 1 95 ? -2.548 2.799 1.742 1.00 98.25 95 ILE A N 1
ATOM 760 C CA . ILE A 1 95 ? -3.019 2.379 3.069 1.00 98.25 95 ILE A CA 1
ATOM 761 C C . ILE A 1 95 ? -4.553 2.268 3.102 1.00 98.25 95 ILE A C 1
ATOM 763 O O . ILE A 1 95 ? -5.078 1.281 3.610 1.00 98.25 95 ILE A O 1
ATOM 767 N N . LYS A 1 96 ? -5.298 3.203 2.485 1.00 98.00 96 LYS A N 1
ATOM 768 C CA . LYS A 1 96 ? -6.773 3.106 2.391 1.00 98.00 96 LYS A CA 1
ATOM 769 C C . LYS A 1 96 ? -7.217 1.862 1.606 1.00 98.00 96 LYS A C 1
ATOM 771 O O . LYS A 1 96 ? -8.213 1.232 1.957 1.00 98.00 96 LYS A O 1
ATOM 776 N N . THR A 1 97 ? -6.493 1.481 0.552 1.00 98.06 97 THR A N 1
ATOM 777 C CA . THR A 1 97 ? -6.767 0.234 -0.180 1.00 98.06 97 THR 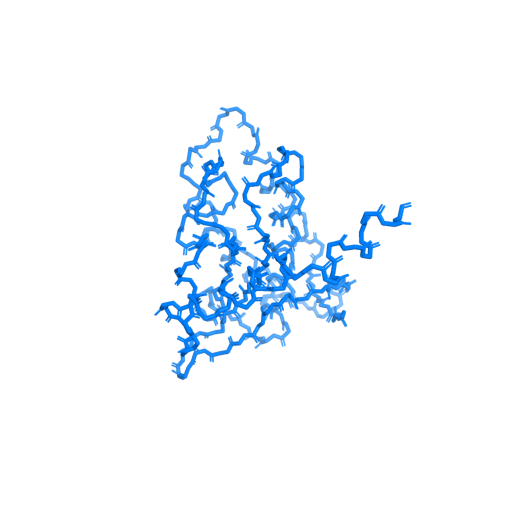A CA 1
ATOM 778 C C . THR A 1 97 ? -6.501 -0.989 0.700 1.00 98.06 97 THR A C 1
ATOM 780 O O . THR A 1 97 ? -7.350 -1.877 0.747 1.00 98.06 97 THR A O 1
ATOM 783 N N . TRP A 1 98 ? -5.388 -1.020 1.441 1.00 98.38 98 TRP A N 1
ATOM 784 C CA . TRP A 1 98 ? -5.089 -2.100 2.389 1.00 98.38 98 TRP A CA 1
ATOM 785 C C . TRP A 1 98 ? -6.159 -2.227 3.485 1.00 98.38 98 TRP A C 1
ATOM 787 O O . TRP A 1 98 ? -6.688 -3.317 3.691 1.00 98.38 98 TRP A O 1
ATOM 797 N N . ALA A 1 99 ? -6.577 -1.113 4.096 1.00 98.38 99 ALA A N 1
ATOM 798 C CA . ALA A 1 99 ? -7.635 -1.089 5.109 1.00 98.38 99 ALA A CA 1
ATOM 799 C C . ALA A 1 99 ? -8.961 -1.664 4.576 1.00 98.38 99 ALA A C 1
ATOM 801 O O . ALA A 1 99 ? -9.642 -2.456 5.222 1.00 98.38 99 ALA A O 1
ATOM 802 N N . GLY A 1 100 ? -9.309 -1.324 3.336 1.00 98.12 100 GLY A N 1
ATOM 803 C CA . GLY A 1 100 ? -10.481 -1.890 2.681 1.00 98.12 100 GLY A CA 1
ATOM 804 C C . GLY A 1 100 ? -10.355 -3.385 2.358 1.00 98.12 100 GLY A C 1
ATOM 805 O O . GLY A 1 100 ? -11.354 -4.110 2.349 1.00 98.12 100 GLY A O 1
ATOM 806 N N . LEU A 1 101 ? -9.137 -3.856 2.075 1.00 98.31 101 LEU A N 1
ATOM 807 C CA . LEU A 1 101 ? -8.850 -5.259 1.793 1.00 98.31 101 LEU A CA 1
ATOM 808 C C . LEU A 1 101 ? -8.922 -6.129 3.047 1.00 98.31 101 LEU A C 1
ATOM 810 O O . LEU A 1 101 ? -9.471 -7.225 2.945 1.00 98.31 101 LEU A O 1
ATOM 814 N N . ILE A 1 102 ? -8.452 -5.656 4.209 1.00 98.31 102 ILE A N 1
ATOM 815 C CA . ILE A 1 102 ? -8.545 -6.451 5.444 1.00 98.31 102 ILE A CA 1
ATOM 816 C C . ILE A 1 102 ? -10.002 -6.766 5.795 1.00 98.31 102 ILE A C 1
ATOM 818 O O . ILE A 1 102 ? -10.328 -7.913 6.088 1.00 98.31 102 ILE A O 1
ATOM 822 N N . VAL A 1 103 ? -10.906 -5.794 5.627 1.00 98.06 103 VAL A N 1
ATOM 823 C CA . VAL A 1 103 ? -12.346 -5.977 5.847 1.00 98.06 103 VAL A CA 1
ATOM 824 C C . VAL A 1 103 ? -12.914 -6.960 4.833 1.00 98.06 103 VAL A C 1
ATOM 826 O O . VAL A 1 103 ? -13.637 -7.887 5.190 1.00 98.06 103 VAL A O 1
ATOM 829 N N . ARG A 1 104 ? -12.580 -6.777 3.550 1.00 96.88 104 ARG A N 1
ATOM 830 C CA . ARG A 1 104 ? -13.089 -7.621 2.462 1.00 96.88 104 ARG A CA 1
ATOM 831 C C . ARG A 1 104 ? -12.653 -9.082 2.594 1.00 96.88 104 ARG A C 1
ATOM 833 O O . ARG A 1 104 ? -13.405 -9.967 2.195 1.00 96.88 104 ARG A O 1
ATOM 840 N N . LEU A 1 105 ? -11.438 -9.317 3.077 1.00 96.62 105 LEU A N 1
ATOM 841 C CA . LEU A 1 105 ? -10.824 -10.640 3.169 1.00 96.62 105 LEU A CA 1
ATOM 842 C C . LEU A 1 105 ? -10.964 -11.274 4.562 1.00 96.62 105 LEU A C 1
ATOM 844 O O . LEU A 1 105 ? -10.598 -12.436 4.718 1.00 96.62 105 LEU A O 1
ATOM 848 N N . GLY A 1 106 ? -11.500 -10.545 5.548 1.00 96.69 106 GLY A N 1
ATOM 849 C CA . GLY A 1 106 ? -11.628 -11.019 6.928 1.00 96.69 106 GLY A CA 1
ATOM 850 C C . GLY A 1 106 ? -10.279 -11.200 7.628 1.00 96.69 106 GLY A C 1
ATOM 851 O O . GLY A 1 106 ? -10.110 -12.146 8.390 1.00 96.69 106 GLY A O 1
ATOM 852 N N . ILE A 1 107 ? -9.309 -10.335 7.327 1.00 97.44 107 ILE A N 1
ATOM 853 C CA . ILE A 1 107 ? -7.965 -10.375 7.911 1.00 97.44 107 ILE A CA 1
ATOM 854 C C . ILE A 1 107 ? -7.989 -9.752 9.306 1.00 97.44 107 ILE A C 1
ATOM 856 O O . ILE A 1 107 ? -8.468 -8.632 9.477 1.00 97.44 107 ILE A O 1
ATOM 860 N N . THR A 1 108 ? -7.441 -10.470 10.286 1.00 96.88 108 THR A N 1
ATOM 861 C CA . THR A 1 108 ? -7.361 -10.040 11.693 1.00 96.88 108 THR A CA 1
ATOM 862 C C . THR A 1 108 ? -5.929 -9.969 12.222 1.00 96.88 108 THR A C 1
ATOM 864 O O . THR A 1 108 ? -5.727 -9.610 13.376 1.00 96.88 108 THR A O 1
ATOM 867 N N . ASN A 1 109 ? -4.939 -10.347 11.413 1.00 95.94 109 ASN A N 1
ATOM 868 C CA . ASN A 1 109 ? -3.519 -10.258 11.736 1.00 95.94 109 ASN A CA 1
ATOM 869 C C . ASN A 1 109 ? -2.816 -9.473 10.613 1.00 95.94 109 ASN A C 1
ATOM 871 O O . ASN A 1 109 ? -3.004 -9.827 9.444 1.00 95.94 109 ASN A O 1
ATOM 875 N N . PRO A 1 110 ? -2.033 -8.421 10.921 1.00 93.94 110 PRO A N 1
ATOM 876 C CA . PRO A 1 110 ? -1.345 -7.631 9.898 1.00 93.94 110 PRO A CA 1
ATOM 877 C C . PRO A 1 110 ? -0.389 -8.459 9.025 1.00 93.94 110 PRO A C 1
ATOM 879 O O . PRO A 1 110 ? -0.185 -8.114 7.862 1.00 93.94 110 PRO A O 1
ATOM 882 N N . ASP A 1 111 ? 0.126 -9.581 9.532 1.00 95.44 111 ASP A N 1
ATOM 883 C CA . ASP A 1 111 ? 1.030 -10.460 8.785 1.00 95.44 111 ASP A CA 1
ATOM 884 C C . ASP A 1 111 ? 0.321 -11.295 7.702 1.00 95.44 111 ASP A C 1
ATOM 886 O O . ASP A 1 111 ? 0.977 -11.811 6.797 1.00 95.44 111 ASP A O 1
ATOM 890 N N . ASP A 1 112 ? -1.012 -11.410 7.737 1.00 97.31 112 ASP A N 1
ATOM 891 C CA . ASP A 1 112 ? -1.770 -12.212 6.764 1.00 97.31 112 ASP A CA 1
ATOM 892 C C . ASP A 1 112 ? -2.042 -11.463 5.442 1.00 97.31 112 ASP A C 1
ATOM 894 O O . ASP A 1 112 ? -2.393 -12.087 4.430 1.00 97.31 112 ASP A O 1
ATOM 898 N N . LEU A 1 113 ? -1.879 -10.133 5.423 1.00 98.31 113 LEU A N 1
ATOM 899 C CA . LEU A 1 113 ? -1.966 -9.292 4.226 1.00 98.31 113 LEU A CA 1
ATOM 900 C C . LEU A 1 113 ? -0.792 -8.313 4.186 1.00 98.31 113 LEU A C 1
ATOM 902 O O . LEU A 1 113 ? -0.858 -7.242 4.783 1.00 98.31 113 LEU A O 1
ATOM 906 N N . ILE A 1 114 ? 0.239 -8.640 3.409 1.00 97.88 114 ILE A N 1
ATOM 907 C CA . ILE A 1 114 ? 1.443 -7.820 3.270 1.00 97.88 114 ILE A CA 1
ATOM 908 C C . ILE A 1 114 ? 1.226 -6.751 2.187 1.00 97.88 114 ILE A C 1
ATOM 910 O O . ILE A 1 114 ? 1.080 -7.096 1.007 1.00 97.88 114 ILE A O 1
ATOM 914 N N . PRO A 1 115 ? 1.217 -5.453 2.545 1.00 98.12 115 PRO A N 1
ATOM 915 C CA . PRO A 1 115 ? 1.131 -4.373 1.576 1.00 98.12 115 PRO A CA 1
ATOM 916 C C . PRO A 1 115 ? 2.525 -4.027 1.033 1.00 98.12 115 PRO A C 1
ATOM 918 O O . PRO A 1 115 ? 3.476 -3.882 1.798 1.00 98.12 115 PRO A O 1
ATOM 921 N N . ILE A 1 116 ? 2.663 -3.851 -0.279 1.00 97.94 116 ILE A N 1
ATOM 922 C CA . ILE A 1 116 ? 3.926 -3.489 -0.935 1.00 97.94 116 ILE A CA 1
ATOM 923 C C . ILE A 1 116 ? 3.717 -2.305 -1.884 1.00 97.94 116 ILE A C 1
ATOM 925 O O . ILE A 1 116 ? 2.879 -2.355 -2.781 1.00 97.94 116 ILE A O 1
ATOM 929 N N . ILE A 1 117 ? 4.522 -1.253 -1.744 1.00 95.69 117 ILE A N 1
ATOM 930 C CA . ILE A 1 117 ? 4.715 -0.288 -2.832 1.00 95.69 117 ILE A CA 1
ATOM 931 C C . ILE A 1 117 ? 5.829 -0.836 -3.715 1.00 95.69 117 ILE A C 1
ATOM 933 O O . ILE A 1 117 ? 6.958 -1.016 -3.256 1.00 95.69 117 ILE A O 1
ATOM 937 N N . TYR A 1 118 ? 5.510 -1.121 -4.972 1.00 95.81 118 TYR A N 1
ATOM 938 C CA . TYR A 1 118 ? 6.467 -1.662 -5.923 1.00 95.81 118 TYR A CA 1
ATOM 939 C C . TYR A 1 118 ? 6.847 -0.614 -6.967 1.00 95.81 118 TYR A C 1
ATOM 941 O O . TYR A 1 118 ? 5.979 -0.089 -7.663 1.00 95.81 118 TYR A O 1
ATOM 949 N N . TYR A 1 119 ? 8.144 -0.341 -7.092 1.00 94.12 119 TYR A N 1
ATOM 950 C CA . TYR A 1 119 ? 8.711 0.464 -8.169 1.00 94.12 119 TYR A CA 1
ATOM 951 C C . TYR A 1 119 ? 9.386 -0.448 -9.193 1.00 94.12 119 TYR A C 1
ATOM 953 O O . TYR A 1 119 ? 10.256 -1.241 -8.839 1.00 94.12 119 TYR A O 1
ATOM 961 N N . PHE A 1 120 ? 9.017 -0.343 -10.466 1.00 92.56 120 PHE A N 1
ATOM 962 C CA . PHE A 1 120 ? 9.623 -1.182 -11.500 1.00 92.56 120 PHE A CA 1
ATOM 963 C C . PHE A 1 120 ? 11.124 -0.886 -11.653 1.00 92.56 120 PHE A C 1
ATOM 965 O O . PHE A 1 120 ? 11.925 -1.805 -11.740 1.00 92.56 120 PHE A O 1
ATOM 972 N N . ASN A 1 121 ? 11.537 0.381 -11.572 1.00 88.62 121 ASN A N 1
ATOM 973 C CA . ASN A 1 121 ? 12.947 0.771 -11.625 1.00 88.62 121 ASN A CA 1
ATOM 974 C C . ASN A 1 121 ? 13.670 0.561 -10.266 1.00 88.62 121 ASN A C 1
ATOM 976 O O . ASN A 1 121 ? 13.094 0.862 -9.215 1.00 88.62 121 ASN A O 1
ATOM 980 N N . PRO A 1 122 ? 14.947 0.112 -10.243 1.00 88.06 122 PRO A N 1
ATOM 981 C CA . PRO A 1 122 ? 15.746 -0.007 -9.013 1.00 88.06 122 PRO A CA 1
ATOM 982 C C . PRO A 1 122 ? 16.078 1.332 -8.327 1.00 88.06 122 PRO A C 1
ATOM 984 O O . PRO A 1 122 ? 16.476 1.345 -7.159 1.00 88.06 122 PRO A O 1
ATOM 987 N N . THR A 1 123 ? 15.948 2.457 -9.031 1.00 85.38 123 THR A N 1
ATOM 988 C CA . THR A 1 123 ? 16.357 3.782 -8.552 1.00 85.38 123 THR A CA 1
ATOM 989 C C . THR A 1 123 ? 15.564 4.208 -7.316 1.00 85.38 123 THR A C 1
ATOM 991 O O . THR A 1 123 ? 14.334 4.169 -7.293 1.00 85.38 123 THR A O 1
ATOM 994 N N . LYS A 1 124 ? 16.279 4.662 -6.281 1.00 84.88 124 LYS A N 1
ATOM 995 C CA . LYS A 1 124 ? 15.700 5.238 -5.062 1.00 84.88 124 LYS A CA 1
ATOM 996 C C . LYS A 1 124 ? 15.912 6.745 -5.053 1.00 84.88 124 LYS A C 1
ATOM 998 O O . LYS A 1 124 ? 17.055 7.197 -5.086 1.00 84.88 124 LYS A O 1
ATOM 1003 N N . ARG A 1 125 ? 14.827 7.507 -4.929 1.00 75.56 125 ARG A N 1
ATOM 1004 C CA . ARG A 1 125 ? 14.892 8.974 -4.824 1.00 75.56 125 ARG A CA 1
ATOM 1005 C C . ARG A 1 125 ? 14.515 9.477 -3.442 1.00 75.56 125 ARG A C 1
ATOM 1007 O O . ARG A 1 125 ? 15.140 10.413 -2.952 1.00 75.56 125 ARG A O 1
ATOM 1014 N N . TYR A 1 126 ? 13.538 8.838 -2.802 1.00 73.31 126 TYR A N 1
ATOM 1015 C CA . TYR A 1 126 ? 13.037 9.250 -1.495 1.00 73.31 126 TYR A CA 1
ATOM 1016 C C . TYR A 1 126 ? 13.339 8.214 -0.410 1.00 73.31 126 TYR A C 1
ATOM 1018 O O . TYR A 1 126 ? 13.431 7.003 -0.642 1.00 73.31 126 TYR A O 1
ATOM 1026 N N . GLY A 1 127 ? 13.533 8.711 0.812 1.00 71.44 127 GLY A N 1
ATOM 1027 C CA . GLY A 1 127 ? 13.568 7.877 2.008 1.00 71.44 127 GLY A CA 1
ATOM 1028 C C . GLY A 1 127 ? 12.188 7.276 2.317 1.00 71.44 127 GLY A C 1
ATOM 1029 O O . GLY A 1 127 ? 11.173 7.762 1.813 1.00 71.44 127 GLY A O 1
ATOM 1030 N N . PRO A 1 128 ? 12.124 6.219 3.142 1.00 77.56 128 PRO A N 1
ATOM 1031 C CA . PRO A 1 128 ? 10.869 5.603 3.573 1.00 77.56 128 PRO A CA 1
ATOM 1032 C C . PRO A 1 128 ? 10.119 6.511 4.566 1.00 77.56 128 PRO A C 1
ATOM 1034 O O . PRO A 1 128 ? 10.135 6.280 5.770 1.00 77.56 128 PRO A O 1
ATOM 1037 N N . ILE A 1 129 ? 9.469 7.570 4.072 1.00 86.69 129 ILE A N 1
ATOM 1038 C CA . ILE A 1 129 ? 8.788 8.551 4.937 1.00 86.69 129 ILE A CA 1
ATOM 1039 C C . ILE A 1 129 ? 7.493 7.973 5.523 1.00 86.69 129 ILE A C 1
ATOM 1041 O O . ILE A 1 129 ? 7.256 8.119 6.716 1.00 86.69 129 ILE A O 1
ATOM 1045 N N . HIS A 1 130 ? 6.663 7.322 4.706 1.00 92.81 130 HIS A N 1
ATOM 1046 C CA . HIS A 1 130 ? 5.314 6.866 5.091 1.00 92.81 130 HIS A CA 1
ATOM 1047 C C . HIS A 1 130 ? 5.148 5.342 5.083 1.00 92.81 130 HIS A C 1
ATOM 1049 O O . HIS A 1 130 ? 4.167 4.831 5.599 1.00 92.81 130 HIS A O 1
ATOM 1055 N N . THR A 1 131 ? 6.058 4.625 4.430 1.00 94.12 131 THR A N 1
ATOM 1056 C CA . THR A 1 131 ? 6.007 3.169 4.294 1.00 94.12 131 THR A CA 1
ATOM 1057 C C . THR A 1 131 ? 7.420 2.651 4.540 1.00 94.12 131 THR A C 1
ATOM 1059 O O . THR A 1 131 ? 8.361 3.182 3.938 1.00 94.12 131 THR A O 1
ATOM 1062 N N . PRO A 1 132 ? 7.611 1.660 5.422 1.00 95.06 132 PRO A N 1
ATOM 1063 C CA . PRO A 1 132 ? 8.937 1.201 5.802 1.00 95.06 132 PRO A CA 1
ATOM 1064 C C . PRO A 1 132 ? 9.607 0.457 4.651 1.00 95.06 132 PRO A C 1
ATOM 1066 O O . PRO A 1 132 ? 8.952 -0.121 3.786 1.00 95.06 132 PRO A O 1
ATOM 1069 N N . SER A 1 133 ? 10.942 0.422 4.657 1.00 92.62 133 SER A N 1
ATOM 1070 C CA . SER A 1 133 ? 11.712 -0.177 3.555 1.00 92.62 133 SER A CA 1
ATOM 1071 C C . SER A 1 133 ? 11.364 -1.649 3.301 1.00 92.62 133 SER A C 1
ATOM 1073 O O . SER A 1 133 ? 11.437 -2.086 2.159 1.00 92.62 133 SER A O 1
ATOM 1075 N N . ARG A 1 134 ? 10.924 -2.402 4.324 1.00 94.81 134 ARG A N 1
ATOM 1076 C CA . ARG A 1 134 ? 10.482 -3.804 4.168 1.00 94.81 134 ARG A CA 1
ATOM 1077 C C . ARG A 1 134 ? 9.199 -3.961 3.338 1.00 94.81 134 ARG A C 1
ATOM 1079 O O . ARG A 1 134 ? 8.890 -5.071 2.930 1.00 94.81 134 ARG A O 1
ATOM 1086 N N . ASN A 1 135 ? 8.458 -2.874 3.119 1.00 96.38 135 ASN A N 1
ATOM 1087 C CA . ASN A 1 135 ? 7.225 -2.809 2.335 1.00 96.38 135 ASN A CA 1
ATOM 1088 C C . ASN A 1 135 ? 7.428 -2.022 1.025 1.00 96.38 135 ASN A C 1
ATOM 1090 O O . ASN A 1 135 ? 6.458 -1.725 0.333 1.00 96.38 135 ASN A O 1
ATOM 1094 N N . ILE A 1 136 ? 8.672 -1.673 0.668 1.00 94.50 136 ILE A N 1
ATOM 1095 C CA . ILE A 1 136 ? 8.991 -1.002 -0.595 1.00 94.50 136 ILE A CA 1
ATOM 1096 C C . ILE A 1 136 ? 9.950 -1.866 -1.407 1.00 94.50 136 ILE A C 1
ATOM 1098 O O . ILE A 1 136 ? 11.115 -2.022 -1.047 1.00 94.50 136 ILE A O 1
ATOM 1102 N N . TYR A 1 137 ? 9.462 -2.369 -2.534 1.00 95.50 137 TYR A N 1
ATOM 1103 C CA . TYR A 1 137 ? 10.200 -3.260 -3.423 1.00 95.50 137 TYR A CA 1
ATOM 1104 C C . TYR A 1 137 ? 10.545 -2.515 -4.706 1.00 95.50 137 TYR A C 1
ATOM 1106 O O . TYR A 1 137 ? 9.785 -1.659 -5.159 1.00 95.50 137 TYR A O 1
ATOM 1114 N N . ARG A 1 138 ? 11.700 -2.826 -5.289 1.00 94.25 138 ARG A N 1
ATOM 1115 C CA . ARG A 1 138 ? 12.216 -2.189 -6.500 1.00 94.25 138 ARG A CA 1
ATOM 1116 C C . ARG A 1 138 ? 12.818 -3.207 -7.457 1.00 94.25 138 ARG A C 1
ATOM 1118 O O . ARG A 1 138 ? 13.445 -4.167 -7.004 1.00 94.25 138 ARG A O 1
ATOM 1125 N N . GLY A 1 139 ? 12.676 -2.990 -8.763 1.00 94.50 139 GLY A N 1
ATOM 1126 C CA . GLY A 1 139 ? 13.309 -3.843 -9.770 1.00 94.50 139 GLY A CA 1
ATOM 1127 C C . GLY A 1 139 ? 12.964 -5.313 -9.567 1.00 94.50 139 GLY A C 1
ATOM 1128 O O . GLY A 1 139 ? 11.806 -5.684 -9.365 1.00 94.50 139 GLY A O 1
ATOM 1129 N N . GLN A 1 140 ? 13.988 -6.154 -9.533 1.00 96.56 140 GLN A N 1
ATOM 1130 C CA . GLN A 1 140 ? 13.825 -7.597 -9.388 1.00 96.56 140 GLN A CA 1
ATOM 1131 C C . GLN A 1 140 ? 13.258 -8.069 -8.040 1.00 96.56 140 GLN A C 1
ATOM 1133 O O . GLN A 1 140 ? 12.782 -9.194 -7.968 1.00 96.56 140 GLN A O 1
ATOM 1138 N N . GLN A 1 141 ? 13.233 -7.241 -6.986 1.00 96.19 141 GLN A N 1
ATOM 1139 C CA . GLN A 1 141 ? 12.919 -7.705 -5.624 1.00 96.19 141 GLN A CA 1
ATOM 1140 C C . GLN A 1 141 ? 11.556 -8.407 -5.506 1.00 96.19 141 GLN A C 1
ATOM 1142 O O . GLN A 1 141 ? 11.452 -9.431 -4.837 1.00 96.19 141 GLN A O 1
ATOM 1147 N N . LEU A 1 142 ? 10.503 -7.872 -6.142 1.00 96.25 142 LEU A N 1
ATOM 1148 C CA . LEU A 1 142 ? 9.165 -8.483 -6.086 1.00 96.25 142 LEU A CA 1
ATOM 1149 C C . LEU A 1 142 ? 9.139 -9.816 -6.847 1.00 96.25 142 LEU A C 1
ATOM 1151 O O . LEU A 1 142 ? 8.518 -10.778 -6.398 1.00 96.25 142 LEU A O 1
ATOM 1155 N N . PHE A 1 143 ? 9.827 -9.857 -7.988 1.00 95.25 143 PHE A N 1
ATOM 1156 C CA . PHE A 1 143 ? 9.904 -11.026 -8.852 1.00 95.25 143 PHE A CA 1
ATOM 1157 C C . PHE A 1 143 ? 10.664 -12.151 -8.160 1.00 95.25 143 PHE A C 1
ATOM 1159 O O . PHE A 1 143 ? 10.104 -13.223 -7.966 1.00 95.25 143 PHE A O 1
ATOM 1166 N N . ASP A 1 144 ? 11.881 -11.868 -7.697 1.00 96.06 144 ASP A N 1
ATOM 1167 C CA . ASP A 1 144 ? 12.755 -12.830 -7.026 1.00 96.06 144 ASP A CA 1
ATOM 1168 C C . ASP A 1 144 ? 12.095 -13.443 -5.785 1.00 96.06 144 ASP A C 1
ATOM 1170 O O . ASP A 1 144 ? 12.312 -14.614 -5.474 1.00 96.06 144 ASP A O 1
ATOM 1174 N N . GLN A 1 145 ? 11.291 -12.655 -5.065 1.00 95.12 145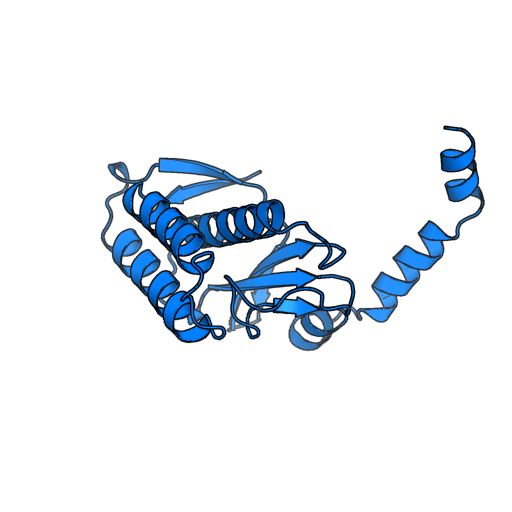 GLN A N 1
ATOM 1175 C CA . GLN A 1 145 ? 10.683 -13.100 -3.817 1.00 95.12 145 GLN A CA 1
ATOM 1176 C C . GLN A 1 145 ? 9.364 -13.854 -4.008 1.00 95.12 145 GLN A C 1
ATOM 1178 O O . GLN A 1 145 ? 9.070 -14.761 -3.228 1.00 95.12 145 GLN A O 1
ATOM 1183 N N . PHE A 1 146 ? 8.549 -13.481 -4.997 1.00 94.50 146 PHE A N 1
ATOM 1184 C CA . PHE A 1 146 ? 7.162 -13.951 -5.064 1.00 94.50 146 PHE A CA 1
ATOM 1185 C C . PHE A 1 146 ? 6.746 -14.575 -6.393 1.00 94.50 146 PHE A C 1
ATOM 1187 O O . PHE A 1 146 ? 5.710 -15.242 -6.434 1.00 94.50 146 PHE A O 1
ATOM 1194 N N . LEU A 1 147 ? 7.495 -14.366 -7.476 1.00 91.88 147 LEU A N 1
ATOM 1195 C CA . LEU A 1 147 ? 7.073 -14.740 -8.823 1.00 91.88 147 LEU A CA 1
ATOM 1196 C C . LEU A 1 147 ? 8.028 -15.765 -9.440 1.00 91.88 147 LEU A C 1
ATOM 1198 O O . LEU A 1 147 ? 9.217 -15.811 -9.156 1.00 91.88 147 LEU A O 1
ATOM 1202 N N . GLN A 1 148 ? 7.488 -16.606 -10.320 1.00 91.94 148 GLN A N 1
ATOM 1203 C CA . GLN A 1 148 ? 8.303 -17.514 -11.136 1.00 91.94 148 GLN A CA 1
ATOM 1204 C C . GLN A 1 148 ? 8.848 -16.822 -12.390 1.00 91.94 148 GLN A C 1
ATOM 1206 O O . GLN A 1 148 ? 9.894 -17.206 -12.911 1.00 91.94 148 GLN A O 1
ATOM 1211 N N . THR A 1 149 ? 8.129 -15.810 -12.880 1.00 92.56 149 THR A N 1
ATOM 1212 C CA . THR A 1 149 ? 8.578 -14.944 -13.970 1.00 92.56 149 THR A CA 1
ATOM 1213 C C . THR A 1 149 ? 9.804 -14.164 -13.520 1.00 92.56 149 THR A C 1
ATOM 1215 O O . THR A 1 149 ? 9.831 -13.659 -12.399 1.00 92.56 149 THR A O 1
ATOM 1218 N N . LYS A 1 150 ? 10.805 -14.024 -14.391 1.00 95.31 150 LYS A N 1
ATOM 1219 C CA . LYS A 1 150 ? 11.981 -13.208 -14.089 1.00 95.31 150 LYS A CA 1
ATOM 1220 C C . LYS A 1 150 ? 11.716 -11.755 -14.442 1.00 95.31 150 LYS A C 1
ATOM 1222 O O . LYS A 1 150 ? 11.151 -11.464 -15.495 1.00 95.31 150 LYS A O 1
ATOM 1227 N N . TYR A 1 151 ? 12.211 -10.847 -13.605 1.00 96.12 151 TYR A N 1
ATOM 1228 C CA . TYR A 1 151 ? 12.199 -9.415 -13.905 1.00 96.12 151 TYR A CA 1
ATOM 1229 C C . TYR A 1 151 ? 12.835 -9.122 -15.270 1.00 96.12 151 TYR A C 1
ATOM 1231 O O . TYR A 1 151 ? 12.250 -8.404 -16.069 1.00 96.12 151 TYR A O 1
ATOM 1239 N N . SER A 1 152 ? 13.974 -9.759 -15.571 1.00 95.44 152 SER A N 1
ATOM 1240 C CA . SER A 1 152 ? 14.702 -9.589 -16.835 1.00 95.44 152 SER A CA 1
ATOM 1241 C C . SER A 1 152 ? 13.875 -9.912 -18.075 1.00 95.44 152 SER A C 1
ATOM 1243 O O . SER A 1 152 ? 14.103 -9.321 -19.124 1.00 95.44 152 SER A O 1
ATOM 1245 N N . ASP A 1 153 ? 12.938 -10.856 -17.972 1.00 94.56 153 ASP A N 1
ATOM 1246 C CA . ASP A 1 153 ? 12.108 -11.241 -19.111 1.00 94.56 153 ASP A CA 1
ATOM 1247 C C . ASP A 1 153 ? 11.099 -10.126 -19.405 1.00 94.56 153 ASP A C 1
ATOM 1249 O O . ASP A 1 153 ? 10.935 -9.724 -20.553 1.00 94.56 153 ASP A O 1
ATOM 1253 N N . VAL A 1 154 ? 10.467 -9.578 -18.360 1.00 92.69 154 VAL A N 1
ATOM 1254 C CA . VAL A 1 154 ? 9.519 -8.459 -18.484 1.00 92.69 154 VAL A CA 1
ATOM 1255 C C . VAL A 1 154 ? 10.228 -7.183 -18.924 1.00 92.69 154 VAL A C 1
ATOM 1257 O O . VAL A 1 154 ? 9.760 -6.523 -19.844 1.00 92.69 154 VAL A O 1
ATOM 1260 N N . ASP A 1 155 ? 11.356 -6.860 -18.295 1.00 91.56 155 ASP A N 1
ATOM 1261 C CA . ASP A 1 155 ? 12.192 -5.705 -18.628 1.00 91.56 155 ASP A CA 1
ATOM 1262 C C . ASP A 1 155 ? 12.588 -5.740 -20.107 1.00 91.56 155 ASP A C 1
ATOM 1264 O O . ASP A 1 155 ? 12.328 -4.787 -20.836 1.00 91.56 155 ASP A O 1
ATOM 1268 N N . LYS A 1 156 ? 13.056 -6.901 -20.589 1.00 93.06 156 LYS A N 1
ATOM 1269 C CA . LYS A 1 156 ? 13.367 -7.108 -22.002 1.00 93.06 156 LYS A CA 1
ATOM 1270 C C . LYS A 1 156 ? 12.165 -6.864 -22.913 1.00 93.06 156 LYS A C 1
ATOM 1272 O O . LYS A 1 156 ? 12.317 -6.161 -23.902 1.00 93.06 156 LYS A O 1
ATOM 1277 N N . TYR A 1 157 ? 10.991 -7.420 -22.610 1.00 91.94 157 TYR A N 1
ATOM 1278 C CA . TYR A 1 157 ? 9.805 -7.186 -23.443 1.00 91.94 157 TYR A CA 1
ATOM 1279 C C . TYR A 1 157 ? 9.416 -5.706 -23.496 1.00 91.94 157 TYR A C 1
ATOM 1281 O O . TYR A 1 157 ? 9.035 -5.218 -24.555 1.00 91.94 157 TYR A O 1
ATOM 1289 N N . LEU A 1 158 ? 9.507 -4.993 -22.372 1.00 89.62 158 LEU A N 1
ATOM 1290 C CA . LEU A 1 158 ? 9.192 -3.566 -22.327 1.00 89.62 158 LEU A CA 1
ATOM 1291 C C . LEU A 1 158 ? 10.207 -2.738 -23.123 1.00 89.62 158 LEU A C 1
ATOM 1293 O O . LEU A 1 158 ? 9.790 -1.834 -23.841 1.00 89.62 158 LEU A O 1
ATOM 1297 N N . THR A 1 159 ? 11.499 -3.070 -23.042 1.00 88.38 159 THR A N 1
ATOM 1298 C CA . THR A 1 159 ? 12.551 -2.436 -23.851 1.00 88.38 159 THR A CA 1
ATOM 1299 C C . THR A 1 159 ? 12.388 -2.739 -25.338 1.00 88.38 159 THR A C 1
ATOM 1301 O O . THR A 1 159 ? 12.439 -1.835 -26.161 1.00 88.38 159 THR A O 1
ATOM 1304 N N . ASP A 1 160 ? 12.135 -3.999 -25.696 1.00 93.44 160 ASP A N 1
ATOM 1305 C CA . ASP A 1 160 ? 11.957 -4.393 -27.095 1.00 93.44 160 ASP A CA 1
ATOM 1306 C C . ASP A 1 160 ? 10.753 -3.653 -27.726 1.00 93.44 160 ASP A C 1
ATOM 1308 O O . ASP A 1 160 ? 10.814 -3.283 -28.893 1.00 93.44 160 ASP A O 1
ATOM 1312 N N . ILE A 1 161 ? 9.685 -3.388 -26.956 1.00 90.50 161 ILE A N 1
ATOM 1313 C CA . ILE A 1 161 ? 8.538 -2.573 -27.402 1.00 90.50 161 ILE A CA 1
ATOM 1314 C C . ILE A 1 161 ? 8.891 -1.082 -27.469 1.00 90.50 161 ILE A C 1
ATOM 1316 O O . ILE A 1 161 ? 8.458 -0.403 -28.399 1.00 90.50 161 ILE A O 1
ATOM 1320 N N . SER A 1 162 ? 9.625 -0.546 -26.486 1.00 86.19 162 SER A N 1
ATOM 1321 C CA . SER A 1 162 ? 9.983 0.881 -26.474 1.00 86.19 162 SER A CA 1
ATOM 1322 C C . SER A 1 162 ? 10.905 1.264 -27.622 1.00 86.19 162 SER A C 1
ATOM 1324 O O . SER A 1 162 ? 10.863 2.403 -28.078 1.00 86.19 162 SER A O 1
ATOM 1326 N N . ASP A 1 163 ? 1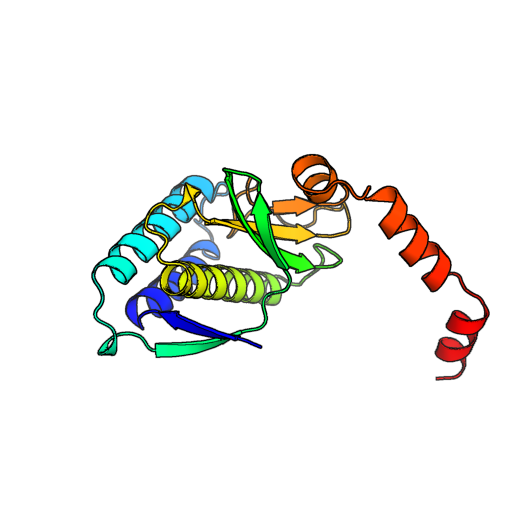1.714 0.312 -28.077 1.00 90.25 163 ASP A N 1
ATOM 1327 C CA . ASP A 1 163 ? 12.715 0.511 -29.118 1.00 90.25 163 ASP A CA 1
ATOM 1328 C C . ASP A 1 163 ? 12.210 0.064 -30.503 1.00 90.25 163 ASP A C 1
ATOM 1330 O O . ASP A 1 163 ? 12.961 0.123 -31.480 1.00 90.25 163 ASP A O 1
ATOM 1334 N N . ASP A 1 164 ? 10.951 -0.381 -30.608 1.00 94.06 164 ASP A N 1
ATOM 1335 C CA . ASP A 1 164 ? 10.343 -0.792 -31.871 1.00 94.06 164 ASP A CA 1
ATOM 1336 C C . ASP A 1 164 ? 10.192 0.428 -32.805 1.00 94.06 164 ASP A C 1
ATOM 1338 O O . ASP A 1 164 ? 9.455 1.367 -32.477 1.00 94.06 164 ASP A O 1
ATOM 1342 N N . PRO A 1 165 ? 10.852 0.440 -33.982 1.00 93.75 165 PRO A N 1
ATOM 1343 C CA . PRO A 1 165 ? 10.786 1.565 -34.910 1.00 93.75 165 PRO A CA 1
ATOM 1344 C C . PRO A 1 165 ? 9.367 1.909 -35.375 1.00 93.75 165 PRO A C 1
ATOM 1346 O O . PRO A 1 165 ? 9.088 3.079 -35.627 1.00 93.75 165 PRO A O 1
ATOM 1349 N N . GLU A 1 166 ? 8.469 0.925 -35.492 1.00 93.69 166 GLU A N 1
ATOM 1350 C CA . GLU A 1 166 ? 7.074 1.176 -35.869 1.00 93.69 166 GLU A CA 1
ATOM 1351 C C . GLU A 1 166 ? 6.333 1.917 -34.752 1.00 93.69 166 GLU A C 1
ATOM 1353 O O . GLU A 1 166 ? 5.576 2.850 -35.020 1.00 93.69 166 GLU A O 1
ATOM 1358 N N . ILE A 1 167 ? 6.585 1.544 -33.494 1.00 88.75 167 ILE A N 1
ATOM 1359 C CA . ILE A 1 167 ? 6.010 2.221 -32.327 1.00 88.75 167 ILE A CA 1
ATOM 1360 C C . ILE A 1 167 ? 6.570 3.636 -32.200 1.00 88.75 167 ILE A C 1
ATOM 1362 O O . ILE A 1 167 ? 5.799 4.575 -32.004 1.00 88.75 167 ILE A O 1
ATOM 1366 N N . LEU A 1 168 ? 7.884 3.806 -32.357 1.00 91.00 168 LEU A N 1
ATOM 1367 C CA . LEU A 1 168 ? 8.527 5.120 -32.328 1.00 91.00 168 LEU A CA 1
ATOM 1368 C C . LEU A 1 168 ? 7.948 6.049 -33.400 1.00 91.00 168 LEU A C 1
ATOM 1370 O O . LEU A 1 168 ? 7.595 7.181 -33.084 1.00 91.00 168 LEU A O 1
ATOM 1374 N N . GLN A 1 169 ? 7.741 5.549 -34.623 1.00 93.69 169 GLN A N 1
ATOM 1375 C CA . GLN A 1 169 ? 7.143 6.336 -35.701 1.00 93.69 169 GLN A CA 1
ATOM 1376 C C . GLN A 1 169 ? 5.720 6.807 -35.364 1.00 93.69 169 GLN A C 1
ATOM 1378 O O . GLN A 1 169 ? 5.375 7.950 -35.651 1.00 93.69 169 GLN A O 1
ATOM 1383 N N . ILE A 1 170 ? 4.899 5.968 -34.715 1.00 92.12 170 ILE A N 1
ATOM 1384 C CA . ILE A 1 170 ? 3.551 6.367 -34.272 1.00 92.12 170 ILE A CA 1
ATOM 1385 C C . ILE A 1 170 ? 3.619 7.556 -33.308 1.00 92.12 170 ILE A C 1
ATOM 1387 O O . ILE A 1 170 ? 2.781 8.450 -33.401 1.00 92.12 170 ILE A O 1
ATOM 1391 N N . PHE A 1 171 ? 4.581 7.566 -32.381 1.00 87.88 171 PHE A N 1
ATOM 1392 C CA . PHE A 1 171 ? 4.749 8.673 -31.436 1.00 87.88 171 PHE A CA 1
ATOM 1393 C C . PHE A 1 171 ? 5.361 9.919 -32.083 1.00 87.88 171 PHE A C 1
ATOM 1395 O O . PHE A 1 171 ? 4.967 11.022 -31.715 1.00 87.88 171 PHE A O 1
ATOM 1402 N N . ASP A 1 172 ? 6.280 9.760 -33.037 1.00 89.31 172 ASP A N 1
ATOM 1403 C CA . ASP A 1 172 ? 6.880 10.876 -33.781 1.00 89.31 172 ASP A CA 1
ATOM 1404 C C . ASP A 1 172 ? 5.863 11.587 -34.695 1.00 89.31 172 ASP A C 1
ATOM 1406 O O . ASP A 1 172 ? 5.996 12.783 -34.961 1.00 89.31 172 ASP A O 1
ATOM 1410 N N . ASP A 1 173 ? 4.835 10.867 -35.154 1.00 92.00 173 ASP A N 1
ATOM 1411 C CA . ASP A 1 173 ? 3.764 11.393 -36.009 1.00 92.00 173 ASP A CA 1
ATOM 1412 C C . ASP A 1 173 ? 2.611 12.074 -35.229 1.00 92.00 173 ASP A C 1
ATOM 1414 O O . ASP A 1 173 ? 1.663 12.570 -35.853 1.00 92.00 173 ASP A O 1
ATOM 1418 N N . MET A 1 174 ? 2.658 12.102 -33.887 1.00 84.56 174 MET A N 1
ATOM 1419 C CA . MET A 1 174 ? 1.675 12.776 -33.012 1.00 84.56 174 MET A CA 1
ATOM 1420 C C . MET A 1 174 ? 2.030 14.237 -32.717 1.00 84.56 174 MET A C 1
ATOM 1422 O O . MET A 1 174 ? 1.085 15.064 -32.733 1.00 84.56 174 MET A O 1
#

Foldseek 3Di:
DDKFKAAVVLLVLLVVLLVLLPDPPRDLACVVVLQVNLLVLLVRRVPDDPVRMDIDDDDFPDWDAAVVAAIEGEDEDADPDDDPVVVSVSLSRQVVVVSRVCNVVVPNDSRRYQAAYEHQAPDDDDGCSRHGPVRYYYHQRCCVPGHPDGSVVVVVVVVCQVPPPVNVVVVVVD

Sequence (174 aa):
KVRLFFTSQTDSLIDSYITDRQLPNSPDDCTPLFDALLQEIIDIETTASVDQRQGIVKDIDTLFRVSNGPVIFTEIKYNDDHDTGKFADINRKFIKTWAGLIVRLGITNPDDLIPIIYYFNPTKRYGPIHTPSRNIYRGQQLFDQFLQTKYSDVDKYLTDISDDPEILQIFDDM

Organism: NCBI:txid412755

pLDDT: mean 92.94, std 6.71, range [61.88, 98.75]

Radius of gyration: 18.05 Å; chains: 1; bounding box: 40×40×52 Å

InterPro domains:
  IPR019045 Restriction endonuclease, type II, HinfI-like [PF09520] (4-161)